Protein AF-A0A9E1QA38-F1 (afdb_monomer)

Sequence (160 aa):
FGVEAYYMMGSRSDKMEFWGPNDLDNVGQPDVYIVWDLTNQQSYSSMGLNLLFGADYYFSDAIYVGFEAGLGFGMSSFGNHEIGTSDLTAFNIQFNGAFDPTTAGADIADSFVGELPFNVVEGEIFYDYYDQLYVAPNHVSNTTIGNVFNGALRVGFLFD

Foldseek 3Di:
DDKDKDKDKDKDKFKAKDWFDLDLVCHPPSVPTDIKMKMKMKIKMKIKMKDKDKDWDDPDPWKIKMKIKIKMKMKMWIDFIAIDMPGQQRCQVVPVVDNDPPSSPDDDPRTDQDDDQADRVVSDGNPDPPDDDDDDDPPRGDIDIDIDMDIDMDIGTDDD

Radius of gyration: 25.0 Å; Cα contacts (8 Å, |Δi|>4): 324; chains: 1; bounding box: 56×34×68 Å

Structure (mmCIF, N/CA/C/O backbone):
data_AF-A0A9E1QA38-F1
#
_entry.id   AF-A0A9E1QA38-F1
#
loop_
_atom_site.group_PDB
_atom_site.id
_atom_site.type_symbol
_atom_site.label_atom_id
_atom_site.label_alt_id
_atom_site.label_comp_id
_atom_site.label_asym_id
_atom_site.label_entity_id
_atom_site.label_seq_id
_atom_site.pdbx_PDB_ins_code
_atom_site.Cartn_x
_atom_site.Cartn_y
_atom_site.Cartn_z
_atom_site.occupancy
_atom_site.B_iso_or_equiv
_atom_site.auth_seq_id
_atom_site.auth_comp_id
_atom_site.auth_asym_id
_atom_site.auth_atom_id
_atom_site.pdbx_PDB_model_num
ATOM 1 N N . PHE A 1 1 ? -23.347 1.122 31.001 1.00 67.25 1 PHE A N 1
ATOM 2 C CA . PHE A 1 1 ? -22.327 0.601 30.073 1.00 67.25 1 PHE A CA 1
ATOM 3 C C . PHE A 1 1 ? -22.978 0.443 28.709 1.00 67.25 1 PHE A C 1
ATOM 5 O O . PHE A 1 1 ? -24.171 0.162 28.661 1.00 67.25 1 PHE A O 1
ATOM 12 N N . GLY A 1 2 ? -22.237 0.700 27.639 1.00 79.38 2 GLY A N 1
ATOM 13 C CA . GLY A 1 2 ? -22.692 0.591 26.256 1.00 79.38 2 GLY A CA 1
ATOM 14 C C . GLY A 1 2 ? -21.884 -0.455 25.498 1.00 79.38 2 GLY A C 1
ATOM 15 O O . GLY A 1 2 ? -20.783 -0.814 25.914 1.00 79.38 2 GLY A O 1
ATOM 16 N N . VAL A 1 3 ? -22.441 -0.948 24.398 1.00 81.75 3 VAL A N 1
ATOM 17 C CA . VAL A 1 3 ? -21.711 -1.748 23.413 1.00 81.75 3 VAL A CA 1
ATOM 18 C C . VAL A 1 3 ? -21.834 -1.026 22.085 1.00 81.75 3 VAL A C 1
ATOM 20 O O . VAL A 1 3 ? -22.946 -0.718 21.663 1.00 81.75 3 VAL A O 1
ATOM 23 N N . GLU A 1 4 ? -20.708 -0.759 21.442 1.00 80.88 4 GLU A N 1
ATOM 24 C CA . GLU A 1 4 ? -20.656 -0.102 20.144 1.00 80.88 4 GLU A CA 1
ATOM 25 C C . GLU A 1 4 ? -19.984 -1.025 19.134 1.00 80.88 4 GLU A C 1
ATOM 27 O O . GLU A 1 4 ? -18.890 -1.526 19.376 1.00 80.88 4 GLU A O 1
ATOM 32 N N . ALA A 1 5 ? -20.647 -1.265 18.007 1.00 85.69 5 ALA A N 1
ATOM 33 C CA . ALA A 1 5 ? -20.039 -1.938 16.872 1.00 85.69 5 ALA A CA 1
ATOM 34 C C . ALA A 1 5 ? -19.566 -0.890 15.871 1.00 85.69 5 ALA A C 1
ATOM 36 O O . ALA A 1 5 ? -20.307 0.047 15.571 1.00 85.69 5 ALA A O 1
ATOM 37 N N . TYR A 1 6 ? -18.370 -1.077 15.323 1.00 81.12 6 TYR A N 1
ATOM 38 C CA . TYR A 1 6 ? -17.864 -0.238 14.247 1.00 81.12 6 TYR A CA 1
ATOM 39 C C . TYR A 1 6 ? -17.465 -1.079 13.041 1.00 81.12 6 TYR A C 1
ATOM 41 O O . TYR A 1 6 ? -17.030 -2.227 13.155 1.00 81.12 6 TYR A O 1
ATOM 49 N N . TYR A 1 7 ? -17.605 -0.459 11.878 1.00 85.50 7 TYR A N 1
ATOM 50 C CA . TYR A 1 7 ? -17.048 -0.924 10.623 1.00 85.50 7 TYR A CA 1
ATOM 51 C C . TYR A 1 7 ? -16.400 0.275 9.939 1.00 85.50 7 TYR A C 1
ATOM 53 O O . TYR A 1 7 ? -17.031 1.316 9.761 1.00 85.50 7 TYR A O 1
ATOM 61 N N . MET A 1 8 ? -15.133 0.133 9.584 1.00 78.50 8 MET A N 1
ATOM 62 C CA . MET A 1 8 ? -14.332 1.130 8.896 1.00 78.50 8 MET A CA 1
ATOM 63 C C . MET A 1 8 ? -13.774 0.505 7.629 1.00 78.50 8 MET A C 1
ATOM 65 O O . MET A 1 8 ? -13.330 -0.638 7.626 1.00 78.50 8 MET A O 1
ATOM 69 N N . MET A 1 9 ? -13.771 1.271 6.551 1.00 85.69 9 MET A N 1
ATOM 70 C CA . MET A 1 9 ? -13.112 0.901 5.310 1.00 85.69 9 MET A CA 1
ATOM 71 C C . MET A 1 9 ? -12.383 2.117 4.772 1.00 85.69 9 MET A C 1
ATOM 73 O O . MET A 1 9 ? -12.836 3.249 4.950 1.00 85.69 9 MET A O 1
ATOM 77 N N . GLY A 1 10 ? -11.261 1.875 4.122 1.00 79.50 10 GLY A N 1
ATOM 78 C CA . GLY A 1 10 ? -10.479 2.918 3.495 1.00 79.50 10 GLY A CA 1
ATOM 79 C C . GLY A 1 10 ? -9.533 2.329 2.471 1.00 79.50 10 GLY A C 1
ATOM 80 O O . GLY A 1 10 ? -9.355 1.115 2.377 1.00 79.50 10 GLY A O 1
ATOM 81 N N . SER A 1 11 ? -8.909 3.211 1.712 1.00 77.19 11 SER A N 1
ATOM 82 C CA . SER A 1 11 ? -7.774 2.868 0.875 1.00 77.19 11 SER A CA 1
ATOM 83 C C . SER A 1 11 ? -6.621 3.803 1.194 1.00 77.19 11 SER A C 1
ATOM 85 O O . SER A 1 11 ? -6.806 4.936 1.647 1.00 77.19 11 SER A O 1
ATOM 87 N N . ARG A 1 12 ? -5.414 3.294 0.992 1.00 73.88 12 ARG A N 1
ATOM 88 C CA . ARG A 1 12 ? -4.184 4.067 0.956 1.00 73.88 12 ARG A CA 1
ATOM 89 C C . ARG A 1 12 ? -3.703 4.058 -0.484 1.00 73.88 12 ARG A C 1
ATOM 91 O O . ARG A 1 12 ? -3.664 2.994 -1.093 1.00 73.88 12 ARG A O 1
ATOM 98 N N . SER A 1 13 ? -3.362 5.230 -1.006 1.00 77.44 13 SER A N 1
ATOM 99 C CA . SER A 1 13 ? -2.690 5.370 -2.292 1.00 77.44 13 SER A CA 1
ATOM 100 C C . SER A 1 13 ? -1.376 6.079 -2.062 1.00 77.44 13 SER A C 1
ATOM 102 O O . SER A 1 13 ? -1.314 7.129 -1.425 1.00 77.44 13 SER A O 1
ATOM 104 N N . ASP A 1 14 ? -0.350 5.492 -2.633 1.00 72.44 14 ASP A N 1
ATOM 105 C CA . ASP A 1 14 ? 1.032 5.841 -2.444 1.00 72.44 14 ASP A CA 1
ATOM 106 C C . ASP A 1 14 ? 1.667 6.035 -3.818 1.00 72.44 14 ASP A C 1
ATOM 108 O O . ASP A 1 14 ? 1.439 5.228 -4.719 1.00 72.44 14 ASP A O 1
ATOM 112 N N . LYS A 1 15 ? 2.447 7.101 -3.992 1.00 77.69 15 LYS A N 1
ATOM 113 C CA . LYS A 1 15 ? 3.032 7.464 -5.284 1.00 77.69 15 LYS A CA 1
ATOM 114 C C . LYS A 1 15 ? 4.520 7.749 -5.127 1.00 77.69 15 LYS A C 1
ATOM 116 O O . LYS A 1 15 ? 4.906 8.455 -4.199 1.00 77.69 15 LYS A O 1
ATOM 121 N N . MET A 1 16 ? 5.328 7.237 -6.047 1.00 75.62 16 MET A N 1
ATOM 122 C CA . MET A 1 16 ? 6.761 7.491 -6.103 1.00 75.62 16 MET A CA 1
ATOM 123 C C . MET A 1 16 ? 7.184 7.866 -7.515 1.00 75.62 16 MET A C 1
ATOM 125 O O . MET A 1 16 ? 6.758 7.240 -8.482 1.00 75.62 16 MET A O 1
ATOM 129 N N . GLU A 1 17 ? 8.016 8.893 -7.607 1.00 83.62 17 GLU A N 1
ATOM 130 C CA . GLU A 1 17 ? 8.532 9.414 -8.864 1.00 83.62 17 GLU A CA 1
ATOM 131 C C . GLU A 1 17 ? 9.895 8.784 -9.169 1.00 83.62 17 GLU A C 1
ATOM 133 O O . GLU A 1 17 ? 10.751 8.644 -8.293 1.00 83.62 17 GLU A O 1
ATOM 138 N N . PHE A 1 18 ? 10.089 8.413 -10.425 1.00 82.88 18 PHE A N 1
ATOM 139 C CA . PHE A 1 18 ? 11.300 7.824 -10.963 1.00 82.88 18 PHE A CA 1
ATOM 140 C C . PHE A 1 18 ? 11.770 8.610 -12.174 1.00 82.88 18 PHE A C 1
ATOM 142 O O . PHE A 1 18 ? 10.987 9.228 -12.890 1.00 82.88 18 PHE A O 1
ATOM 149 N N . TRP A 1 19 ? 13.067 8.520 -12.435 1.00 89.38 19 TRP A N 1
ATOM 150 C CA . TRP A 1 19 ? 13.672 9.045 -13.645 1.00 89.38 19 TRP A CA 1
ATOM 151 C C . TRP A 1 19 ? 14.367 7.910 -14.388 1.00 89.38 19 TRP A C 1
ATOM 153 O O . TRP A 1 19 ? 15.242 7.248 -13.829 1.00 89.38 19 TRP A O 1
ATOM 163 N N . GLY A 1 20 ? 13.955 7.653 -15.628 1.00 88.31 20 GLY A N 1
ATOM 164 C CA . GLY A 1 20 ? 14.440 6.502 -16.379 1.00 88.31 20 GLY A CA 1
ATOM 165 C C . GLY A 1 20 ? 14.053 6.503 -17.858 1.00 88.31 20 GLY A C 1
ATOM 166 O O . GLY A 1 20 ? 13.335 7.395 -18.322 1.00 88.31 20 GLY A O 1
ATOM 167 N N . PRO A 1 21 ? 14.547 5.510 -18.613 1.00 89.62 21 PRO A N 1
ATOM 168 C CA . PRO A 1 21 ? 14.221 5.350 -20.022 1.00 89.62 21 PRO A CA 1
ATOM 169 C C . PRO A 1 21 ? 12.768 4.890 -20.189 1.00 89.62 21 PRO A C 1
ATOM 171 O O . PRO A 1 21 ? 12.324 3.980 -19.499 1.00 89.62 21 PRO A O 1
ATOM 174 N N . ASN A 1 22 ? 12.047 5.483 -21.138 1.00 90.44 22 ASN A N 1
ATOM 175 C CA . ASN A 1 22 ? 10.700 5.069 -21.558 1.00 90.44 22 ASN A CA 1
ATOM 176 C C . ASN A 1 22 ? 10.663 4.367 -22.918 1.00 90.44 22 ASN A C 1
ATOM 178 O O . ASN A 1 22 ? 9.594 4.111 -23.463 1.00 90.44 22 ASN A O 1
ATOM 182 N N . ASP A 1 23 ? 11.834 4.089 -23.475 1.00 89.38 23 ASP A N 1
ATOM 183 C CA . ASP A 1 23 ? 12.011 3.323 -24.696 1.00 89.38 23 ASP A CA 1
ATOM 184 C C . ASP A 1 23 ? 13.265 2.460 -24.523 1.00 89.38 23 ASP A C 1
ATOM 186 O O . ASP A 1 23 ? 14.194 2.833 -23.799 1.00 89.38 23 ASP A O 1
ATOM 190 N N . LEU A 1 24 ? 13.296 1.308 -25.185 1.00 87.50 24 LEU A N 1
ATOM 191 C CA . LEU A 1 24 ? 14.455 0.421 -25.189 1.00 87.50 24 LEU A CA 1
ATOM 192 C C . LEU A 1 24 ? 15.677 1.101 -25.818 1.00 87.50 24 LEU A C 1
ATOM 194 O O . LEU A 1 24 ? 16.794 0.903 -25.343 1.00 87.50 24 LEU A O 1
ATOM 198 N N . ASP A 1 25 ? 15.466 1.953 -26.824 1.00 90.12 25 ASP A N 1
ATOM 199 C CA . ASP A 1 25 ? 16.536 2.716 -27.475 1.00 90.12 25 ASP A CA 1
ATOM 200 C C . ASP A 1 25 ? 17.097 3.824 -26.570 1.00 90.12 25 ASP A C 1
ATOM 202 O O . ASP A 1 25 ? 18.241 4.260 -26.739 1.00 90.12 25 ASP A O 1
ATOM 206 N N . ASN A 1 26 ? 16.316 4.248 -25.574 1.00 88.56 26 ASN A N 1
ATOM 207 C CA . ASN A 1 26 ? 16.714 5.273 -24.618 1.00 88.56 26 ASN A CA 1
ATOM 208 C C . ASN A 1 26 ? 17.585 4.694 -23.498 1.00 88.56 26 ASN A C 1
ATOM 210 O O . ASN A 1 26 ? 18.223 5.459 -22.784 1.00 88.56 26 ASN A O 1
ATOM 214 N N . VAL A 1 27 ? 17.655 3.371 -23.316 1.00 85.12 27 VAL A N 1
ATOM 215 C CA . VAL A 1 27 ? 18.415 2.745 -22.221 1.00 85.12 27 VAL A CA 1
ATOM 216 C C . VAL A 1 27 ? 19.895 3.139 -22.285 1.00 85.12 27 VAL A C 1
ATOM 218 O O . VAL A 1 27 ? 20.582 2.929 -23.282 1.00 85.12 27 VAL A O 1
ATOM 221 N N . GLY A 1 28 ? 20.409 3.712 -21.192 1.00 85.69 28 GLY A N 1
ATOM 222 C CA . GLY A 1 28 ? 21.791 4.196 -21.123 1.00 85.69 28 GLY A CA 1
ATOM 223 C C . GLY A 1 28 ? 22.016 5.559 -21.785 1.00 85.69 28 GLY A C 1
ATOM 224 O O . GLY A 1 28 ? 23.168 5.973 -21.915 1.00 85.69 28 GLY A O 1
ATOM 225 N N . GLN A 1 29 ? 20.946 6.266 -22.164 1.00 90.44 29 GLN A N 1
ATOM 226 C CA . GLN A 1 29 ? 20.967 7.632 -22.691 1.00 90.44 29 GLN A CA 1
ATOM 227 C C . GLN A 1 29 ? 20.259 8.593 -21.716 1.00 90.44 29 GLN A C 1
ATOM 229 O O . GLN A 1 29 ? 19.089 8.923 -21.906 1.00 90.44 29 GLN A O 1
ATOM 234 N N . PRO A 1 30 ? 20.948 9.079 -20.667 1.00 88.00 30 PRO A N 1
ATOM 235 C CA . PRO A 1 30 ? 20.315 9.887 -19.625 1.00 88.00 30 PRO A CA 1
ATOM 236 C C . PRO A 1 30 ? 19.689 11.190 -20.148 1.00 88.00 30 PRO A C 1
ATOM 238 O O . PRO A 1 30 ? 18.736 11.695 -19.566 1.00 88.00 30 PRO A O 1
ATOM 241 N N . ASP A 1 31 ? 20.182 11.719 -21.271 1.00 91.06 31 ASP A N 1
ATOM 242 C CA . ASP A 1 31 ? 19.698 12.968 -21.874 1.00 91.06 31 ASP A CA 1
ATOM 243 C C . ASP A 1 31 ? 18.239 12.898 -22.365 1.00 91.06 31 ASP A C 1
ATOM 245 O O . ASP A 1 31 ? 17.604 13.937 -22.545 1.00 91.06 31 ASP A O 1
ATOM 249 N N . VAL A 1 32 ? 17.705 11.691 -22.588 1.00 91.00 32 VAL A N 1
ATOM 250 C CA . VAL A 1 32 ? 16.334 11.455 -23.086 1.00 91.00 32 VAL A CA 1
ATOM 251 C C . VAL A 1 32 ? 15.438 10.756 -22.064 1.00 91.00 32 VAL A C 1
ATOM 253 O O . VAL A 1 32 ? 14.320 10.359 -22.385 1.00 91.00 32 VAL A O 1
ATOM 256 N N . TYR A 1 33 ? 15.908 10.598 -20.827 1.00 92.44 33 TYR A N 1
ATOM 257 C CA . TYR A 1 33 ? 15.110 9.994 -19.767 1.00 92.44 33 TYR A CA 1
ATOM 258 C C . TYR A 1 33 ? 13.936 10.887 -19.391 1.00 92.44 33 TYR A C 1
ATOM 260 O O . TYR A 1 33 ? 14.050 12.115 -19.315 1.00 92.44 33 TYR A O 1
ATOM 268 N N . ILE A 1 34 ? 12.816 10.243 -19.091 1.00 91.94 34 ILE A N 1
ATOM 269 C CA . ILE A 1 34 ? 11.619 10.917 -18.615 1.00 91.94 34 ILE A CA 1
ATOM 270 C C . ILE A 1 34 ? 11.453 10.700 -17.120 1.00 91.94 34 ILE A C 1
ATOM 272 O O . ILE A 1 34 ? 12.014 9.778 -16.522 1.00 91.94 34 ILE A O 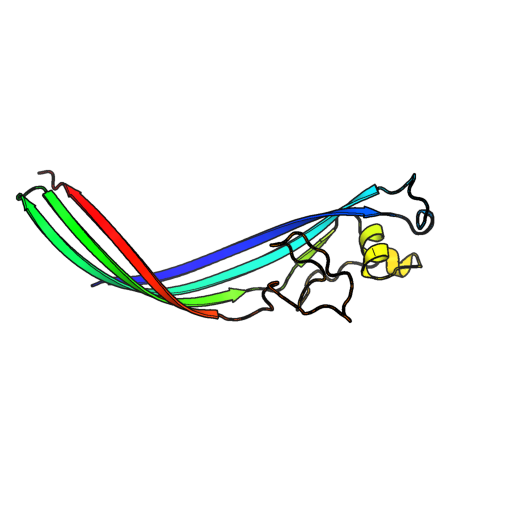1
ATOM 276 N N . VAL A 1 35 ? 10.628 11.555 -16.538 1.00 93.00 35 VAL A N 1
ATOM 277 C CA . VAL A 1 35 ? 10.073 11.341 -15.212 1.00 93.00 35 VAL A CA 1
ATOM 278 C C . VAL A 1 35 ? 8.797 10.514 -15.353 1.00 93.00 35 VAL A C 1
ATOM 280 O O . VAL A 1 35 ? 7.939 10.845 -16.174 1.00 93.00 35 VAL A O 1
ATOM 283 N N . TRP A 1 36 ? 8.679 9.446 -14.574 1.00 87.50 36 TRP A N 1
ATOM 284 C CA . TRP A 1 36 ? 7.517 8.564 -14.552 1.00 87.50 36 TRP A CA 1
ATOM 285 C C . TRP A 1 36 ? 7.179 8.152 -13.124 1.00 87.50 36 TRP A C 1
ATOM 287 O O . TRP A 1 36 ? 8.011 8.200 -12.225 1.00 87.50 36 TRP A O 1
ATOM 297 N N . ASP A 1 37 ? 5.936 7.746 -12.915 1.00 86.44 37 ASP A N 1
ATOM 298 C CA . ASP A 1 37 ? 5.391 7.494 -11.595 1.00 86.44 37 ASP A CA 1
ATOM 299 C C . ASP A 1 37 ? 5.058 6.021 -11.391 1.00 86.44 37 ASP A C 1
ATOM 301 O O . ASP A 1 37 ? 4.507 5.365 -12.276 1.00 86.44 37 ASP A O 1
ATOM 305 N N . LEU A 1 38 ? 5.315 5.531 -10.184 1.00 81.44 38 LEU A N 1
ATOM 306 C CA . LEU A 1 38 ? 4.844 4.260 -9.655 1.00 81.44 38 LEU A CA 1
ATOM 307 C C . LEU A 1 38 ? 3.782 4.537 -8.598 1.00 81.44 38 LEU A C 1
ATOM 309 O O . LEU A 1 38 ? 4.009 5.299 -7.660 1.00 81.44 38 LEU A O 1
ATOM 313 N N . THR A 1 39 ? 2.622 3.913 -8.743 1.00 81.56 39 THR A N 1
ATOM 314 C CA . THR A 1 39 ? 1.525 3.995 -7.781 1.00 81.56 39 THR A CA 1
ATOM 315 C C . THR A 1 39 ? 1.311 2.632 -7.144 1.00 81.56 39 THR A C 1
ATOM 317 O O . THR A 1 39 ? 1.273 1.622 -7.839 1.00 81.56 39 THR A O 1
ATOM 320 N N . ASN A 1 40 ? 1.152 2.610 -5.826 1.00 77.56 40 ASN A N 1
ATOM 321 C CA . ASN A 1 40 ? 0.697 1.452 -5.070 1.00 77.56 40 ASN A CA 1
ATOM 322 C C . ASN A 1 40 ? -0.558 1.841 -4.300 1.00 77.56 40 ASN A C 1
ATOM 324 O O . ASN A 1 40 ? -0.564 2.814 -3.546 1.00 77.56 40 ASN A O 1
ATOM 328 N N . GLN A 1 41 ? -1.620 1.080 -4.494 1.00 79.00 41 GLN A N 1
ATOM 329 C CA . GLN A 1 41 ? -2.863 1.257 -3.775 1.00 79.00 41 GLN A CA 1
ATOM 330 C C . GLN A 1 41 ? -3.177 0.003 -2.968 1.00 79.00 41 GLN A C 1
ATOM 332 O O . GLN A 1 41 ? -3.061 -1.116 -3.454 1.00 79.00 41 GLN A O 1
ATOM 337 N N . GLN A 1 42 ? -3.602 0.185 -1.720 1.00 76.69 42 GLN A N 1
ATOM 338 C CA . GLN A 1 42 ? -4.046 -0.915 -0.875 1.00 76.69 42 GLN A CA 1
ATOM 339 C C . GLN A 1 42 ? -5.315 -0.531 -0.127 1.00 76.69 42 GLN A C 1
ATOM 341 O O . GLN A 1 42 ? -5.383 0.491 0.560 1.00 76.69 42 GLN A O 1
ATOM 346 N N . SER A 1 43 ? -6.327 -1.382 -0.240 1.00 81.69 43 SER A N 1
ATOM 347 C CA . SER A 1 43 ? -7.561 -1.242 0.528 1.00 81.69 43 SER A CA 1
ATOM 348 C C . SER A 1 43 ? -7.429 -1.904 1.896 1.00 81.69 43 SER A C 1
ATOM 350 O O . SER A 1 43 ? -6.756 -2.922 2.043 1.00 81.69 43 SER A O 1
ATOM 352 N N . TYR A 1 44 ? -8.108 -1.367 2.903 1.00 78.56 44 TYR A N 1
ATOM 353 C CA . TYR A 1 44 ? -8.239 -2.000 4.208 1.00 78.56 44 TYR A CA 1
ATOM 354 C C . TYR A 1 44 ? -9.668 -1.888 4.726 1.00 78.56 44 TYR A C 1
ATOM 356 O O . TYR A 1 44 ? -10.416 -0.959 4.419 1.00 78.56 44 TYR A O 1
ATOM 364 N N . SER A 1 45 ? -10.041 -2.855 5.550 1.00 81.75 45 SER A N 1
ATOM 365 C CA . SER A 1 45 ? -11.280 -2.845 6.311 1.00 81.75 45 SER A CA 1
ATOM 366 C C . SER A 1 45 ? -10.981 -3.214 7.753 1.00 81.75 45 SER A C 1
ATOM 368 O O . SER A 1 45 ? -10.089 -4.008 8.036 1.00 81.75 45 SER A O 1
ATOM 370 N N . SER A 1 46 ? -11.705 -2.612 8.680 1.00 82.00 46 SER A N 1
ATOM 371 C CA . SER A 1 46 ? -11.615 -2.912 10.097 1.00 82.00 46 SER A CA 1
ATOM 372 C C . SER A 1 46 ? -13.012 -3.004 10.671 1.00 82.00 46 SER A C 1
ATOM 374 O O . SER A 1 46 ? -13.890 -2.214 10.333 1.00 82.00 46 SER A O 1
ATOM 376 N N . MET A 1 47 ? -13.236 -3.983 11.528 1.00 84.81 47 MET A N 1
ATOM 377 C CA . MET A 1 47 ? -14.489 -4.142 12.244 1.00 84.81 47 MET A CA 1
ATOM 378 C C . MET A 1 47 ? -14.203 -4.487 13.689 1.00 84.81 47 MET A C 1
ATOM 380 O O . MET A 1 47 ? -13.233 -5.179 13.985 1.00 84.81 47 MET A O 1
ATOM 384 N N . GLY A 1 48 ? -15.063 -4.054 14.595 1.00 85.81 48 GLY A N 1
ATOM 385 C CA . GLY A 1 48 ? -14.866 -4.370 15.995 1.00 85.81 48 GLY A CA 1
ATOM 386 C C . GLY A 1 48 ? -16.043 -4.023 16.874 1.00 85.81 48 GLY A C 1
ATOM 387 O O . GLY A 1 48 ? -17.046 -3.459 16.438 1.00 85.81 48 GLY A O 1
ATOM 388 N N . LEU A 1 49 ? -15.891 -4.405 18.134 1.00 84.12 49 LEU A N 1
ATOM 389 C CA . LEU A 1 49 ? -16.836 -4.169 19.207 1.00 84.12 49 LEU A CA 1
ATOM 390 C C . LEU A 1 49 ? -16.119 -3.460 20.347 1.00 84.12 49 LEU A C 1
ATOM 392 O O . LEU A 1 49 ? -15.102 -3.945 20.837 1.00 84.12 49 LEU A O 1
ATOM 396 N N . ASN A 1 50 ? -16.686 -2.350 20.798 1.00 82.62 50 ASN A N 1
ATOM 397 C CA . ASN A 1 50 ? -16.227 -1.572 21.933 1.00 82.62 50 ASN A CA 1
ATOM 398 C C . ASN A 1 50 ? -17.205 -1.737 23.096 1.00 82.62 50 ASN A C 1
ATOM 400 O O . ASN A 1 50 ? -18.405 -1.505 22.957 1.00 82.62 50 ASN A O 1
ATOM 404 N N . LEU A 1 51 ? -16.688 -2.128 24.256 1.00 81.25 51 LEU A N 1
ATOM 405 C CA . LEU A 1 51 ? -17.395 -2.069 25.529 1.00 81.25 51 LEU A CA 1
ATOM 406 C C . LEU A 1 51 ? -17.109 -0.718 26.177 1.00 81.25 51 LEU A C 1
ATOM 408 O O . LEU A 1 51 ? -15.961 -0.425 26.499 1.00 81.25 51 LEU A O 1
ATOM 412 N N . LEU A 1 52 ? -18.148 0.084 26.377 1.00 81.25 52 LEU A N 1
ATOM 413 C CA . LEU A 1 52 ? -18.068 1.441 26.908 1.00 81.25 52 LEU A CA 1
ATOM 414 C C . LEU A 1 52 ? -18.551 1.463 28.360 1.00 81.25 52 LEU A C 1
ATOM 416 O O . LEU A 1 52 ? -19.678 1.068 28.676 1.00 81.25 52 LEU A O 1
ATOM 420 N N . PHE A 1 53 ? -17.723 1.971 29.258 1.00 79.81 53 PHE A N 1
ATOM 421 C CA . PHE A 1 53 ? -18.033 2.170 30.666 1.00 79.81 53 PHE A CA 1
ATOM 422 C C . PHE A 1 53 ? -17.942 3.656 30.966 1.00 79.81 53 PHE A C 1
ATOM 424 O O . PHE A 1 53 ? -16.887 4.255 30.800 1.00 79.81 53 PHE A O 1
ATOM 431 N N . GLY A 1 54 ? -19.045 4.244 31.414 1.00 77.06 54 GLY A N 1
ATOM 432 C CA . GLY A 1 54 ? -19.096 5.654 31.765 1.00 77.06 54 GLY A CA 1
ATOM 433 C C . GLY A 1 54 ? -19.668 5.859 33.156 1.00 77.06 54 GLY A C 1
ATOM 434 O O . GLY A 1 54 ? -20.516 5.080 33.600 1.00 77.06 54 GLY A O 1
ATOM 435 N N . ALA A 1 55 ? -19.191 6.899 33.828 1.00 77.56 55 ALA A N 1
ATOM 436 C CA . ALA A 1 55 ? -19.745 7.392 35.077 1.00 77.56 55 ALA A CA 1
ATOM 437 C C . ALA A 1 55 ? -19.827 8.916 35.011 1.00 77.56 55 ALA A C 1
ATOM 439 O O . ALA A 1 55 ? -18.858 9.574 34.629 1.00 77.56 55 ALA A O 1
ATOM 440 N N . ASP A 1 56 ? -20.973 9.458 35.411 1.00 79.56 56 ASP A N 1
ATOM 441 C CA . ASP A 1 56 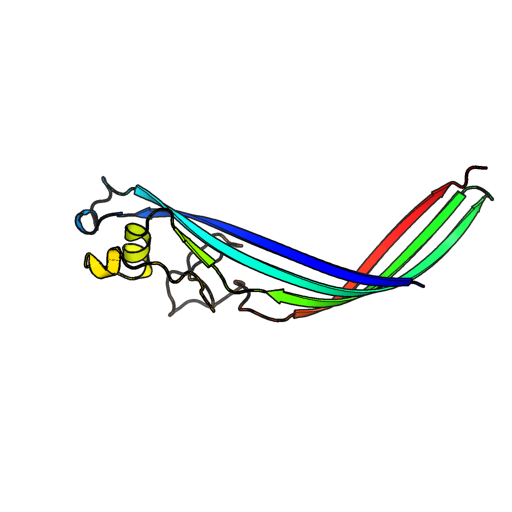? -21.228 10.893 35.412 1.00 79.56 56 ASP A CA 1
ATOM 442 C C . ASP A 1 56 ? -21.257 11.416 36.849 1.00 79.56 56 ASP A C 1
ATOM 444 O O . ASP A 1 56 ? -21.885 10.826 37.732 1.00 79.56 56 ASP A O 1
ATOM 448 N N . TYR A 1 57 ? -20.561 12.526 37.086 1.00 76.00 57 TYR A N 1
ATOM 449 C CA . TYR A 1 57 ? -20.569 13.249 38.350 1.00 76.00 57 TYR A CA 1
ATOM 450 C C . TYR A 1 57 ? -21.211 14.625 38.161 1.00 76.00 57 TYR A C 1
ATOM 452 O O . TYR A 1 57 ? -20.777 15.426 37.330 1.00 76.00 57 TYR A O 1
ATOM 460 N N . TYR A 1 58 ? -22.241 14.900 38.958 1.00 76.25 58 TYR A N 1
ATOM 461 C CA . TYR A 1 58 ? -23.012 16.139 38.914 1.00 76.25 58 TYR A CA 1
ATOM 462 C C . TYR A 1 58 ? -22.460 17.126 39.947 1.00 76.25 58 TYR A C 1
ATOM 464 O O . TYR A 1 58 ? -22.427 16.830 41.141 1.00 76.25 58 TYR A O 1
ATOM 472 N N . PHE A 1 59 ? -22.025 18.305 39.498 1.00 73.94 59 PHE A N 1
ATOM 473 C CA . PHE A 1 59 ? -21.573 19.386 40.389 1.00 73.94 59 PHE A CA 1
ATOM 474 C C . PHE A 1 59 ? -22.732 20.280 40.839 1.00 73.94 59 PHE A C 1
ATOM 476 O O . PHE A 1 59 ? -22.670 20.909 41.892 1.00 73.94 59 PHE A O 1
ATOM 483 N N . SER A 1 60 ? -23.762 20.364 40.004 1.00 71.25 60 SER A N 1
ATOM 484 C CA . SER A 1 60 ? -24.952 21.199 40.134 1.00 71.25 60 SER A CA 1
ATOM 485 C C . SER A 1 60 ? -26.075 20.521 39.350 1.00 71.25 60 SER A C 1
ATOM 487 O O . SER A 1 60 ? -25.786 19.773 38.415 1.00 71.25 60 SER A O 1
ATOM 489 N N . ASP A 1 61 ? -27.332 20.816 39.681 1.00 70.69 61 ASP A N 1
ATOM 490 C CA . ASP A 1 61 ? -28.522 20.280 38.995 1.00 70.69 61 ASP A CA 1
ATOM 491 C C . ASP A 1 61 ? -28.471 20.496 37.463 1.00 70.69 61 ASP A C 1
ATOM 493 O O . ASP A 1 61 ? -29.061 19.741 36.698 1.00 70.69 61 ASP A O 1
ATOM 497 N N . ALA A 1 62 ? -27.692 21.487 37.004 1.00 67.62 62 ALA A N 1
ATOM 498 C CA . ALA A 1 62 ? -27.534 21.840 35.593 1.00 67.62 62 ALA A CA 1
ATOM 499 C C . ALA A 1 62 ? -26.163 21.500 34.964 1.00 67.62 62 ALA A C 1
ATOM 501 O O . ALA A 1 62 ? -25.991 21.717 33.764 1.00 67.62 62 ALA A O 1
ATOM 502 N N . ILE A 1 63 ? -25.165 21.022 35.726 1.00 72.38 63 ILE A N 1
ATOM 503 C CA . ILE A 1 63 ? -23.785 20.826 35.227 1.00 72.38 63 ILE A CA 1
ATOM 504 C C . ILE A 1 63 ? -23.216 19.481 35.682 1.00 72.38 63 ILE A C 1
ATOM 506 O O . ILE A 1 63 ? -23.108 19.217 36.886 1.00 72.38 63 ILE A O 1
ATOM 510 N N . TYR A 1 64 ? -22.747 18.679 34.721 1.00 80.12 64 TYR A N 1
ATOM 511 C CA . TYR A 1 64 ? -22.087 17.399 34.981 1.00 80.12 64 TYR A CA 1
ATOM 512 C C . TYR A 1 64 ? -20.769 17.236 34.211 1.00 80.12 64 TYR A C 1
ATOM 514 O O . TYR A 1 64 ? -20.573 17.803 33.132 1.00 80.12 64 TYR A O 1
ATOM 522 N N . VAL A 1 65 ? -19.867 16.427 34.776 1.00 74.81 65 VAL A N 1
ATOM 523 C CA . VAL A 1 65 ? -18.693 15.884 34.081 1.00 74.81 65 VAL A CA 1
ATOM 524 C C . VAL A 1 65 ? -18.789 14.368 34.091 1.00 74.81 65 VAL A C 1
ATOM 526 O O . VAL A 1 65 ? -18.890 13.748 35.148 1.00 74.81 65 VAL A O 1
ATOM 529 N N . GLY A 1 66 ? -18.750 13.783 32.903 1.00 73.62 66 GLY A N 1
ATOM 530 C CA . GLY A 1 66 ? -18.690 12.349 32.687 1.00 73.62 66 GLY A CA 1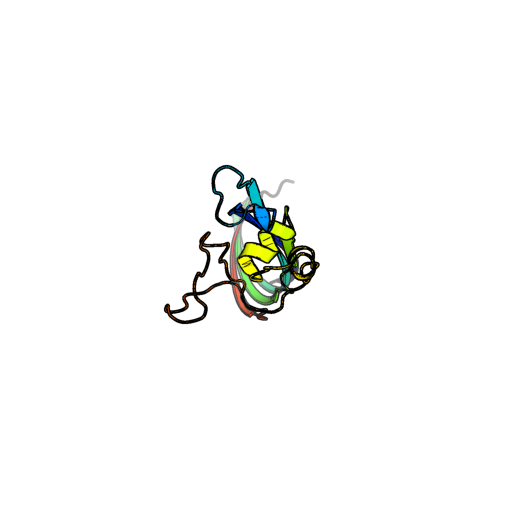
ATOM 531 C C . GLY A 1 66 ? -17.284 11.895 32.331 1.00 73.62 66 GLY A C 1
ATOM 532 O O . GLY A 1 66 ? -16.596 12.538 31.538 1.00 73.62 66 GLY A O 1
ATOM 533 N N . PHE A 1 67 ? -16.870 10.763 32.883 1.00 72.00 67 PHE A N 1
ATOM 534 C CA . PHE A 1 67 ? -15.734 9.996 32.384 1.00 72.00 67 PHE A CA 1
ATOM 535 C C . PHE A 1 67 ? -16.263 8.790 31.614 1.00 72.00 67 PHE A C 1
ATOM 537 O O . PHE A 1 67 ? -17.166 8.111 32.099 1.00 72.00 67 PHE A O 1
ATOM 544 N N . GLU A 1 68 ? -15.688 8.503 30.449 1.00 74.38 68 GLU A N 1
ATOM 545 C CA . GLU A 1 68 ? -15.952 7.284 29.689 1.00 74.38 68 GLU A CA 1
ATOM 546 C C . GLU A 1 68 ? -14.640 6.576 29.336 1.00 74.38 68 GLU A C 1
ATOM 548 O O . GLU A 1 68 ? -13.692 7.198 28.860 1.00 74.38 68 GLU A O 1
ATOM 553 N N . ALA A 1 69 ? -14.595 5.266 29.566 1.00 70.50 69 ALA A N 1
ATOM 554 C CA . ALA A 1 69 ? -13.533 4.369 29.140 1.00 70.50 69 ALA A CA 1
ATOM 555 C C . ALA A 1 69 ? -14.110 3.263 28.258 1.00 70.50 69 ALA A C 1
ATOM 557 O O . ALA A 1 69 ? -15.126 2.652 28.587 1.00 70.50 69 ALA A O 1
ATOM 558 N N . GLY A 1 70 ? -13.433 2.980 27.155 1.00 73.81 70 GLY A N 1
ATOM 559 C CA . GLY A 1 70 ? -13.767 1.944 26.197 1.00 73.81 70 GLY A CA 1
ATOM 560 C C . GLY A 1 70 ? -12.693 0.863 26.150 1.00 73.81 70 GLY A C 1
ATOM 561 O O . GLY A 1 70 ? -11.507 1.175 26.039 1.00 73.81 70 GLY A O 1
ATOM 562 N N . LEU A 1 71 ? -13.107 -0.404 26.192 1.00 78.38 71 LEU A N 1
ATOM 563 C CA . LEU A 1 71 ? -12.277 -1.545 25.807 1.00 78.38 71 LEU A CA 1
ATOM 564 C C . LEU A 1 71 ? -12.847 -2.153 24.524 1.00 78.38 71 LEU A C 1
ATOM 566 O O . LEU A 1 71 ? -13.955 -2.685 24.517 1.00 78.38 71 LEU A O 1
ATOM 570 N N . GLY A 1 72 ? -12.086 -2.062 23.447 1.00 75.00 72 GLY A N 1
ATOM 571 C CA . GLY A 1 72 ? -12.422 -2.556 22.125 1.00 75.00 72 GLY A CA 1
ATOM 572 C C . GLY A 1 72 ? -11.701 -3.840 21.772 1.00 75.00 72 GLY A C 1
ATOM 573 O O . GLY A 1 72 ? -10.543 -4.019 22.135 1.00 75.00 72 GLY A O 1
ATOM 574 N N . PHE A 1 73 ? -12.374 -4.698 21.017 1.00 80.12 73 PHE A N 1
ATOM 575 C CA . PHE A 1 73 ? -11.782 -5.805 20.277 1.00 80.12 73 PHE A CA 1
ATOM 576 C C . PHE A 1 73 ? -12.100 -5.603 18.803 1.00 80.12 73 PHE A C 1
ATOM 578 O O . PHE A 1 73 ? -13.263 -5.423 18.440 1.00 80.12 73 PHE A O 1
ATOM 585 N N . GLY A 1 74 ? -11.076 -5.620 17.959 1.00 80.69 74 GLY A N 1
ATOM 586 C CA . GLY A 1 74 ? -11.232 -5.406 16.526 1.00 80.69 74 GLY A CA 1
ATOM 587 C C . GLY A 1 74 ? -10.439 -6.400 15.699 1.00 80.69 74 GLY A C 1
ATOM 588 O O . GLY A 1 74 ? -9.452 -6.975 16.160 1.00 80.69 74 GLY A O 1
ATOM 589 N N . MET A 1 75 ? -10.891 -6.573 14.466 1.00 75.81 75 MET A N 1
ATOM 590 C CA . MET A 1 75 ? -10.205 -7.272 13.399 1.00 75.81 75 MET A CA 1
ATOM 591 C C . MET A 1 75 ? -10.002 -6.293 12.248 1.00 75.81 75 MET A C 1
ATOM 593 O O . MET A 1 75 ? -10.964 -5.702 11.762 1.00 75.81 75 MET A O 1
ATOM 597 N N . SER A 1 76 ? -8.764 -6.161 11.788 1.00 78.25 76 SER A N 1
ATOM 598 C CA . SER A 1 76 ? -8.426 -5.421 10.574 1.00 78.25 76 SER A CA 1
ATOM 599 C C . SER A 1 76 ? -7.942 -6.387 9.500 1.00 78.25 76 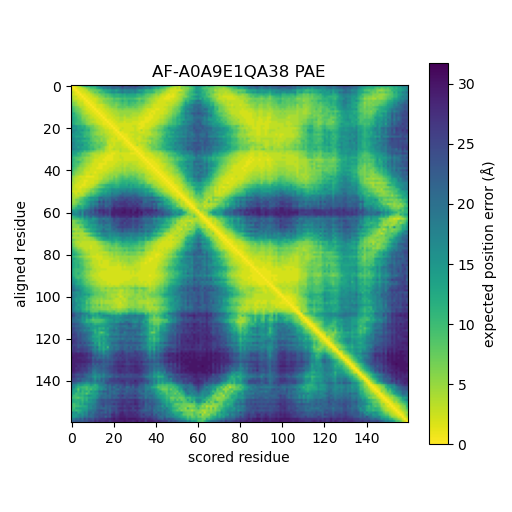SER A C 1
ATOM 601 O O . SER A 1 76 ? -7.111 -7.247 9.779 1.00 78.25 76 SER A O 1
ATOM 603 N N . SER A 1 77 ? -8.458 -6.234 8.284 1.00 73.00 77 SER A N 1
ATOM 604 C CA . SER A 1 77 ? -8.070 -6.976 7.087 1.00 73.00 77 SER A CA 1
ATOM 605 C C . SER A 1 77 ? -7.559 -6.005 6.031 1.00 73.00 77 SER A C 1
ATOM 607 O O . SER A 1 77 ? -8.190 -4.984 5.760 1.00 73.00 77 SER A O 1
ATOM 609 N N . PHE A 1 78 ? -6.451 -6.358 5.393 1.00 75.00 78 PHE A N 1
ATOM 610 C CA . PHE A 1 78 ? -5.872 -5.615 4.278 1.00 75.00 78 PHE A CA 1
ATOM 611 C C . PHE A 1 78 ? -6.112 -6.391 2.982 1.00 75.00 78 PHE A C 1
ATOM 613 O O . PHE A 1 78 ? -6.060 -7.619 2.980 1.00 75.00 78 PHE A O 1
ATOM 620 N N . GLY A 1 79 ? -6.447 -5.680 1.910 1.00 73.31 79 GLY A N 1
ATOM 621 C CA . GLY A 1 79 ? -6.574 -6.233 0.567 1.00 73.31 79 GLY A CA 1
ATOM 622 C C . GLY A 1 79 ? -5.218 -6.369 -0.127 1.00 73.31 79 GLY A C 1
ATOM 623 O O . GLY A 1 79 ? -4.176 -5.990 0.416 1.00 73.31 79 GLY A O 1
ATOM 624 N N . ASN A 1 80 ? -5.252 -6.896 -1.350 1.00 75.69 80 ASN A N 1
ATOM 625 C CA . ASN A 1 80 ? -4.075 -6.972 -2.213 1.00 75.69 80 ASN A CA 1
ATOM 626 C C . ASN A 1 80 ? -3.581 -5.570 -2.591 1.00 75.69 80 ASN A C 1
ATOM 628 O O . ASN A 1 80 ? -4.341 -4.599 -2.543 1.00 75.69 80 ASN A O 1
ATOM 632 N N . HIS A 1 81 ? -2.310 -5.492 -2.977 1.00 74.06 81 HIS A N 1
ATOM 633 C CA . HIS A 1 81 ? -1.744 -4.285 -3.561 1.00 74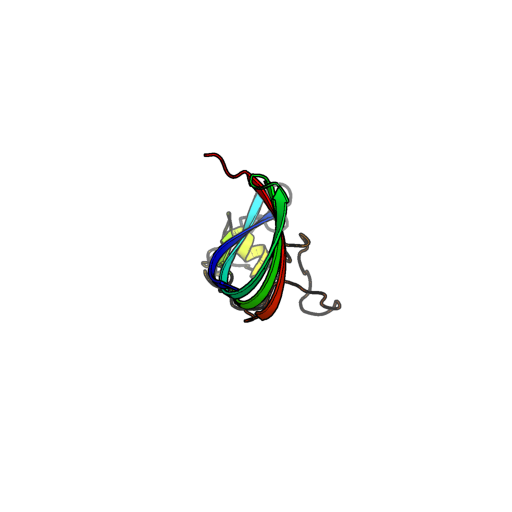.06 81 HIS A CA 1
ATOM 634 C C . HIS A 1 81 ? -2.149 -4.183 -5.033 1.00 74.06 81 HIS A C 1
ATOM 636 O O . HIS A 1 81 ? -2.060 -5.168 -5.764 1.00 74.06 81 HIS A O 1
ATOM 642 N N . GLU A 1 82 ? -2.556 -2.996 -5.463 1.00 77.44 82 GLU A N 1
ATOM 643 C CA . GLU A 1 82 ? -2.793 -2.631 -6.860 1.00 77.44 82 GLU A CA 1
ATOM 644 C C . GLU A 1 82 ? -1.631 -1.749 -7.321 1.00 77.44 82 GLU A C 1
ATOM 646 O O . GLU A 1 82 ? -1.345 -0.720 -6.699 1.00 77.44 82 GLU A O 1
ATOM 651 N N . ILE A 1 83 ? -0.934 -2.167 -8.380 1.00 77.81 83 ILE A N 1
ATOM 652 C CA . ILE A 1 83 ? 0.240 -1.460 -8.902 1.00 77.81 83 ILE A CA 1
ATOM 653 C C . ILE A 1 83 ? -0.114 -0.770 -10.204 1.00 77.81 83 ILE A C 1
ATOM 655 O O . ILE A 1 83 ? -0.561 -1.400 -11.156 1.00 77.81 83 ILE A O 1
ATOM 659 N N . GLY A 1 84 ? 0.134 0.533 -10.242 1.00 80.62 84 GLY A N 1
ATOM 660 C CA . GLY A 1 84 ? -0.044 1.361 -11.423 1.00 80.62 84 GLY A CA 1
ATOM 661 C C . GLY A 1 84 ? 1.239 2.083 -11.794 1.00 80.62 84 GLY A C 1
ATOM 662 O O . GLY A 1 84 ? 2.113 2.313 -10.960 1.00 80.62 84 GLY A O 1
ATOM 663 N N . THR A 1 85 ? 1.335 2.503 -13.049 1.00 85.12 85 THR A N 1
ATOM 664 C CA . THR A 1 85 ? 2.403 3.390 -13.504 1.00 85.12 85 THR A CA 1
ATOM 665 C C . THR A 1 85 ? 1.879 4.425 -14.489 1.00 85.12 85 THR A C 1
ATOM 667 O O . THR A 1 85 ? 0.869 4.191 -15.154 1.00 85.12 85 THR A O 1
ATOM 670 N N . SER A 1 86 ? 2.561 5.567 -14.598 1.00 88.44 86 SER A N 1
ATOM 671 C CA . SER A 1 86 ? 2.315 6.524 -15.681 1.00 88.44 86 SER A CA 1
ATOM 672 C C . SER A 1 86 ? 2.959 6.105 -17.007 1.00 88.44 86 SER A C 1
ATOM 674 O O . SER A 1 86 ? 2.523 6.588 -18.049 1.00 88.44 86 SER A O 1
ATOM 676 N N . ASP A 1 87 ? 3.987 5.246 -16.978 1.00 88.56 87 ASP A N 1
ATOM 677 C CA . ASP A 1 87 ? 4.687 4.760 -18.172 1.00 88.56 87 ASP A CA 1
ATOM 678 C C . ASP A 1 87 ? 5.014 3.262 -18.056 1.00 88.56 87 ASP A C 1
ATOM 680 O O . ASP A 1 87 ? 5.881 2.837 -17.291 1.00 88.56 87 ASP A O 1
ATOM 684 N N . LEU A 1 88 ? 4.281 2.457 -18.832 1.00 86.69 88 LEU A N 1
ATOM 685 C CA . LEU A 1 88 ? 4.369 0.996 -18.817 1.00 86.69 88 LEU A CA 1
ATOM 686 C C . LEU A 1 88 ? 5.747 0.493 -19.256 1.00 86.69 88 LEU A C 1
ATOM 688 O O . LEU A 1 88 ? 6.279 -0.462 -18.690 1.00 86.69 88 LEU A O 1
ATOM 692 N N . THR A 1 89 ? 6.335 1.166 -20.242 1.00 87.44 89 THR A N 1
ATOM 693 C CA . THR A 1 89 ? 7.625 0.780 -20.806 1.00 87.44 89 THR A CA 1
ATOM 694 C C . THR A 1 89 ? 8.732 1.067 -19.808 1.00 87.44 89 THR A C 1
ATOM 696 O O . THR A 1 89 ? 9.540 0.185 -19.525 1.00 87.44 89 THR A O 1
ATOM 699 N N . ALA A 1 90 ? 8.728 2.258 -19.206 1.00 85.31 90 ALA A N 1
ATOM 700 C CA . ALA A 1 90 ? 9.702 2.621 -18.183 1.00 85.31 90 ALA A CA 1
ATOM 701 C C . ALA A 1 90 ? 9.617 1.704 -16.953 1.00 85.31 90 ALA A C 1
ATOM 703 O O . ALA A 1 90 ? 10.645 1.236 -16.455 1.00 85.31 90 ALA A O 1
ATOM 704 N N . PHE A 1 91 ? 8.398 1.369 -16.517 1.00 83.81 91 PHE A N 1
ATOM 705 C CA . PHE A 1 91 ? 8.174 0.406 -15.441 1.00 83.81 91 PHE A CA 1
ATOM 706 C C . PHE A 1 91 ? 8.764 -0.971 -15.770 1.00 83.81 91 PHE A C 1
ATOM 708 O O . PHE A 1 91 ? 9.521 -1.529 -14.972 1.00 83.81 91 PHE A O 1
ATOM 715 N N . ASN A 1 92 ? 8.455 -1.519 -16.947 1.00 82.50 92 ASN A N 1
ATOM 716 C CA . ASN A 1 92 ? 8.923 -2.845 -17.347 1.00 82.50 92 ASN A CA 1
ATOM 717 C C . ASN A 1 92 ? 10.437 -2.892 -17.588 1.00 82.50 92 ASN A C 1
ATOM 719 O O . ASN A 1 92 ? 11.073 -3.895 -17.263 1.00 82.50 92 ASN A O 1
ATOM 723 N N . ILE A 1 93 ? 11.047 -1.819 -18.094 1.00 84.06 93 ILE A N 1
ATOM 724 C CA . ILE A 1 93 ? 12.507 -1.727 -18.214 1.00 84.06 93 ILE A CA 1
ATOM 725 C C . ILE A 1 93 ? 13.155 -1.752 -16.824 1.00 84.06 93 ILE A C 1
ATOM 727 O O . ILE A 1 93 ? 14.094 -2.515 -16.599 1.00 84.06 93 ILE A O 1
ATOM 731 N N . GLN A 1 94 ? 12.635 -0.963 -15.878 1.00 79.56 94 GLN A N 1
ATOM 732 C CA . GLN A 1 94 ? 13.223 -0.823 -14.545 1.00 79.56 94 GLN A CA 1
ATOM 733 C C . GLN A 1 94 ? 13.022 -2.063 -13.662 1.00 79.56 94 GLN A C 1
ATOM 735 O O . GLN A 1 94 ? 13.954 -2.485 -12.981 1.00 79.56 94 GLN A O 1
ATOM 740 N N . PHE A 1 95 ? 11.812 -2.627 -13.637 1.00 75.69 95 PHE A N 1
ATOM 741 C CA . PHE A 1 95 ? 11.429 -3.662 -12.670 1.00 75.69 95 PHE A CA 1
ATOM 742 C C . PHE A 1 95 ? 11.306 -5.065 -13.265 1.00 75.69 95 PHE A C 1
ATOM 744 O O . PHE A 1 95 ? 11.528 -6.041 -12.553 1.00 75.69 95 PHE A O 1
ATOM 751 N N . ASN A 1 96 ? 10.977 -5.186 -14.552 1.00 71.38 96 ASN A N 1
ATOM 752 C CA . ASN A 1 96 ? 10.852 -6.479 -15.236 1.00 71.38 96 ASN A CA 1
ATOM 753 C C . ASN A 1 96 ? 12.104 -6.825 -16.065 1.00 71.38 96 ASN A C 1
ATOM 755 O O . ASN A 1 96 ? 12.179 -7.894 -16.667 1.00 71.38 96 ASN A O 1
ATOM 759 N N . GLY A 1 97 ? 13.093 -5.921 -16.112 1.00 74.38 97 GLY A N 1
ATOM 760 C CA . GLY A 1 97 ? 14.296 -6.085 -16.926 1.00 74.38 97 GLY A CA 1
ATOM 761 C C . GLY A 1 97 ? 13.962 -6.287 -18.403 1.00 74.38 97 GLY A C 1
ATOM 762 O O . GLY A 1 97 ? 14.547 -7.153 -19.049 1.00 74.38 97 GLY A O 1
ATOM 763 N N . ALA A 1 98 ? 12.973 -5.558 -18.922 1.00 81.25 98 ALA A N 1
ATOM 764 C CA . ALA A 1 98 ? 12.554 -5.686 -20.309 1.00 81.25 98 ALA A CA 1
ATOM 765 C C . ALA A 1 98 ? 13.667 -5.239 -21.270 1.00 81.25 98 ALA A C 1
ATOM 767 O O . ALA A 1 98 ? 14.164 -4.117 -21.187 1.00 81.25 98 ALA A O 1
ATOM 768 N N . PHE A 1 99 ? 14.022 -6.117 -22.211 1.00 83.31 99 PHE A N 1
ATOM 769 C CA . PHE A 1 99 ? 15.002 -5.847 -23.274 1.00 83.31 99 PHE A CA 1
ATOM 770 C C . PHE A 1 99 ? 14.403 -5.989 -24.680 1.00 83.31 99 PHE A C 1
ATOM 772 O O . PHE A 1 99 ? 15.119 -5.869 -25.673 1.00 83.31 99 PHE A O 1
ATOM 779 N N . ASP A 1 100 ? 13.103 -6.269 -24.784 1.00 88.06 100 ASP A N 1
ATOM 780 C CA . ASP A 1 100 ? 12.404 -6.438 -26.052 1.00 88.06 100 ASP A CA 1
ATOM 781 C C . ASP A 1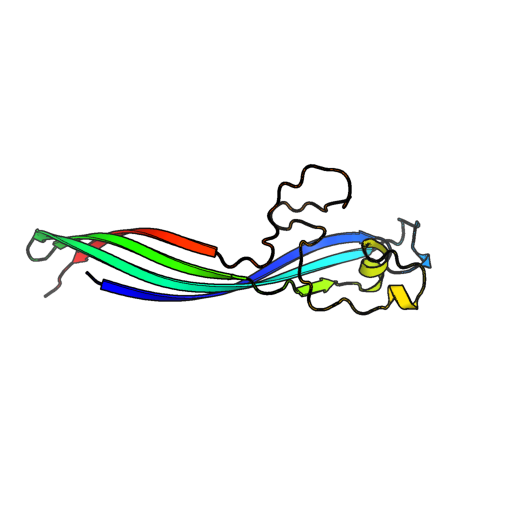 100 ? 11.012 -5.779 -26.018 1.00 88.06 100 ASP A C 1
ATOM 783 O O . ASP A 1 100 ? 10.434 -5.612 -24.941 1.00 88.06 100 ASP A O 1
ATOM 787 N N . PRO A 1 101 ? 10.441 -5.403 -27.179 1.00 86.06 101 PRO A N 1
ATOM 788 C CA . PRO A 1 101 ? 9.171 -4.675 -27.222 1.00 86.06 101 PRO A CA 1
ATOM 789 C C . PRO A 1 101 ? 7.986 -5.428 -26.603 1.00 86.06 101 PRO A C 1
ATOM 791 O O . PRO A 1 101 ? 7.026 -4.805 -26.154 1.00 86.06 101 PRO A O 1
ATOM 794 N N . THR A 1 102 ? 8.033 -6.762 -26.575 1.00 85.94 102 THR A N 1
ATOM 795 C CA . THR A 1 102 ? 6.952 -7.597 -26.035 1.00 85.94 102 THR A CA 1
ATOM 796 C C . THR A 1 102 ? 6.923 -7.520 -24.516 1.00 85.94 102 THR A C 1
ATOM 798 O O . THR A 1 102 ? 5.851 -7.406 -23.930 1.00 85.94 102 THR A O 1
ATOM 801 N N . THR A 1 103 ? 8.094 -7.579 -23.877 1.00 82.06 103 THR A N 1
ATOM 802 C CA . THR A 1 103 ? 8.218 -7.475 -22.417 1.00 82.06 103 THR A CA 1
ATOM 803 C C . THR A 1 103 ? 8.085 -6.036 -21.930 1.00 82.06 103 THR A C 1
ATOM 805 O O . THR A 1 103 ? 7.514 -5.806 -20.870 1.00 82.06 103 THR A O 1
ATOM 808 N N . ALA A 1 104 ? 8.535 -5.064 -22.726 1.00 83.12 104 ALA A N 1
ATOM 809 C CA . ALA A 1 104 ? 8.390 -3.639 -22.442 1.00 83.12 104 ALA A CA 1
ATOM 810 C C . ALA A 1 104 ? 6.922 -3.176 -22.456 1.00 83.12 104 ALA A C 1
ATOM 812 O O . ALA A 1 104 ? 6.509 -2.394 -21.604 1.00 83.12 104 ALA A O 1
ATOM 813 N N . GLY A 1 105 ? 6.120 -3.691 -23.392 1.00 82.81 105 GLY A N 1
ATOM 814 C CA . GLY A 1 105 ? 4.693 -3.380 -23.507 1.00 82.81 105 GLY A CA 1
ATOM 815 C C . GLY A 1 105 ? 3.767 -4.316 -22.730 1.00 82.81 105 GLY A C 1
ATOM 816 O O . GLY A 1 105 ? 2.558 -4.262 -22.943 1.00 82.81 105 GLY A O 1
ATOM 817 N N . ALA A 1 106 ? 4.301 -5.209 -21.893 1.00 82.31 106 ALA A N 1
ATOM 818 C CA . ALA A 1 106 ? 3.485 -6.144 -21.130 1.00 82.31 106 ALA A CA 1
ATOM 819 C C . ALA A 1 106 ? 2.668 -5.405 -20.061 1.00 82.31 106 ALA A C 1
ATOM 821 O O . ALA A 1 106 ? 3.217 -4.592 -19.317 1.00 82.31 106 ALA A O 1
ATOM 822 N N . ASP A 1 107 ? 1.371 -5.703 -19.967 1.00 79.25 107 ASP A N 1
ATOM 823 C CA . ASP A 1 107 ? 0.509 -5.131 -18.932 1.00 79.25 107 ASP A CA 1
ATOM 824 C C . ASP A 1 107 ? 1.044 -5.454 -17.528 1.00 79.25 107 ASP A C 1
ATOM 826 O O . ASP A 1 107 ? 1.501 -6.570 -17.253 1.00 79.25 107 ASP A O 1
ATOM 830 N N . ILE A 1 108 ? 0.949 -4.482 -16.619 1.00 71.25 108 ILE A N 1
ATOM 831 C CA . ILE A 1 108 ? 1.246 -4.709 -15.202 1.00 71.25 108 ILE A CA 1
ATOM 832 C C . ILE A 1 108 ? 0.192 -5.661 -14.649 1.00 71.25 108 ILE A C 1
ATOM 834 O O . ILE A 1 108 ? -1.003 -5.509 -14.906 1.00 71.25 108 ILE A O 1
ATOM 838 N N . ALA A 1 109 ? 0.629 -6.639 -13.857 1.00 65.50 109 ALA A N 1
ATOM 839 C CA . ALA A 1 109 ? -0.290 -7.439 -13.066 1.00 65.50 109 ALA A CA 1
ATOM 840 C C . ALA A 1 109 ? -1.030 -6.516 -12.079 1.00 65.50 109 ALA A C 1
ATOM 842 O O . ALA A 1 109 ? -0.462 -6.088 -11.078 1.00 65.50 109 ALA A O 1
ATOM 843 N N . ASP A 1 110 ? -2.298 -6.233 -12.380 1.00 56.53 110 ASP A N 1
ATOM 844 C CA . ASP A 1 110 ? -3.190 -5.291 -11.679 1.00 56.53 110 ASP A CA 1
ATOM 845 C C . ASP A 1 110 ? -3.362 -5.601 -10.178 1.00 56.53 110 ASP A C 1
ATOM 847 O O . ASP A 1 110 ? -3.765 -4.756 -9.386 1.00 56.53 110 ASP A O 1
ATOM 851 N N . SER A 1 111 ? -3.000 -6.815 -9.748 1.00 60.12 111 SER A N 1
ATOM 852 C CA . SER A 1 111 ? -2.982 -7.191 -8.337 1.00 60.12 111 SER A CA 1
ATOM 853 C C . SER A 1 111 ? -1.720 -7.964 -7.973 1.00 60.12 111 SER A C 1
ATOM 855 O O . SER A 1 111 ? -1.423 -9.000 -8.577 1.00 60.12 111 SER A O 1
ATOM 857 N N . PHE A 1 112 ? -1.036 -7.517 -6.926 1.00 61.53 112 PHE A N 1
ATOM 858 C CA . PHE A 1 112 ? 0.123 -8.179 -6.348 1.00 61.53 112 PHE A CA 1
ATOM 859 C C . PHE A 1 112 ? -0.169 -8.658 -4.920 1.00 61.53 112 PHE A C 1
ATOM 861 O O . PHE A 1 112 ? -0.687 -7.920 -4.076 1.00 61.53 112 PHE A O 1
ATOM 868 N N . VAL A 1 113 ? 0.178 -9.921 -4.652 1.00 54.28 113 VAL A N 1
ATOM 869 C CA . VAL A 1 113 ? 0.117 -10.544 -3.323 1.00 54.28 113 VAL A CA 1
ATOM 870 C C . VAL A 1 113 ? 1.550 -10.732 -2.834 1.00 54.28 113 VAL A C 1
ATOM 872 O O . VAL A 1 113 ? 2.223 -11.672 -3.250 1.00 54.28 113 VAL A O 1
ATOM 875 N N . GLY A 1 114 ? 2.028 -9.839 -1.969 1.00 50.81 114 GLY A N 1
ATOM 876 C CA . GLY A 1 114 ? 3.385 -9.905 -1.424 1.00 50.81 114 GLY A CA 1
ATOM 877 C C . GLY A 1 114 ? 3.944 -8.540 -1.032 1.00 50.81 114 GLY A C 1
ATOM 878 O O . GLY A 1 114 ? 3.242 -7.532 -1.077 1.00 50.81 114 GLY A O 1
ATOM 879 N N . GLU A 1 115 ? 5.223 -8.517 -0.662 1.00 50.41 115 GLU A N 1
ATOM 880 C CA . GLU A 1 115 ? 5.973 -7.297 -0.349 1.00 50.41 115 GLU A CA 1
ATOM 881 C C . GLU A 1 115 ? 6.444 -6.630 -1.643 1.00 50.41 115 GLU A C 1
ATOM 883 O O . GLU A 1 115 ? 7.100 -7.260 -2.475 1.00 50.41 115 GLU A O 1
ATOM 888 N N . LEU A 1 116 ? 6.080 -5.362 -1.837 1.00 56.41 116 LEU A N 1
ATOM 889 C CA . LEU A 1 116 ? 6.549 -4.595 -2.987 1.00 56.41 116 LEU A CA 1
ATOM 890 C C . LEU A 1 116 ? 8.015 -4.190 -2.816 1.00 56.41 116 LEU A C 1
ATOM 892 O O . LEU A 1 116 ? 8.439 -3.945 -1.684 1.00 56.41 116 LEU A O 1
ATOM 896 N N . PRO A 1 117 ? 8.761 -4.011 -3.923 1.00 53.53 117 PRO A N 1
ATOM 897 C CA . PRO A 1 117 ? 10.167 -3.602 -3.904 1.00 53.53 117 PRO A CA 1
ATOM 898 C C . PRO A 1 117 ? 10.385 -2.145 -3.451 1.00 53.53 117 PRO A C 1
ATOM 900 O O . PRO A 1 117 ? 11.463 -1.590 -3.637 1.00 53.53 117 PRO A O 1
ATOM 903 N N . PHE A 1 118 ? 9.380 -1.496 -2.863 1.00 54.16 118 PHE A N 1
ATOM 904 C CA . PHE A 1 118 ? 9.486 -0.156 -2.303 1.00 54.16 118 PHE A CA 1
ATOM 905 C C . PHE A 1 118 ? 8.595 -0.008 -1.069 1.00 54.16 118 PHE A C 1
ATOM 907 O O . PHE A 1 118 ? 7.441 -0.447 -1.056 1.00 54.16 118 PHE A O 1
ATOM 914 N N . ASN A 1 119 ? 9.138 0.604 -0.020 1.00 52.75 119 ASN A N 1
ATOM 915 C CA . ASN A 1 119 ? 8.399 0.978 1.175 1.00 52.75 119 ASN A CA 1
ATOM 916 C C . ASN A 1 119 ? 7.880 2.401 1.006 1.00 52.75 119 ASN A C 1
ATOM 918 O O . ASN A 1 119 ? 8.659 3.349 0.967 1.00 52.75 119 ASN A O 1
ATOM 922 N N . VAL A 1 120 ? 6.562 2.581 0.972 1.00 47.50 120 VAL A N 1
ATOM 923 C CA . VAL A 1 120 ? 5.999 3.927 0.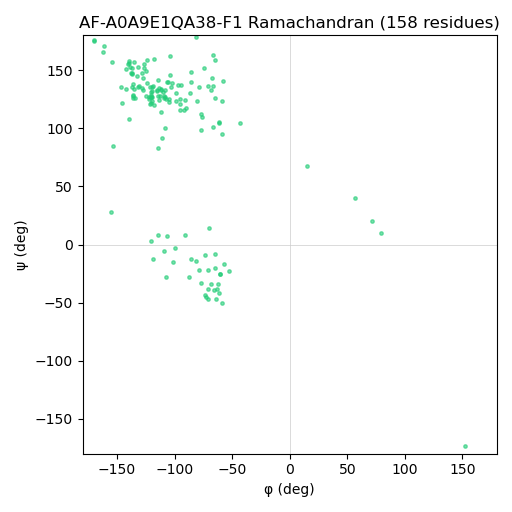809 1.00 47.50 120 VAL A CA 1
ATOM 924 C C . VAL A 1 120 ? 5.844 4.685 2.131 1.00 47.50 120 VAL A C 1
ATOM 926 O O . VAL A 1 120 ? 5.585 5.882 2.146 1.00 47.50 120 VAL A O 1
ATOM 929 N N . VAL A 1 121 ? 5.975 4.011 3.275 1.00 44.72 121 VAL A N 1
ATOM 930 C CA . VAL A 1 121 ? 6.054 4.705 4.573 1.00 44.72 121 VAL A CA 1
ATOM 931 C C . VAL A 1 121 ? 7.394 5.431 4.700 1.00 44.72 121 VAL A C 1
ATOM 933 O O . VAL A 1 121 ? 7.444 6.541 5.220 1.00 44.72 121 VAL A O 1
ATOM 936 N N . GLU A 1 122 ? 8.463 4.812 4.199 1.00 44.12 122 GLU A N 1
ATOM 937 C CA . GLU A 1 122 ? 9.837 5.317 4.318 1.00 44.12 122 GLU A CA 1
ATOM 938 C C . GLU A 1 122 ? 10.339 6.000 3.035 1.00 44.12 122 GLU A C 1
ATOM 940 O O . GLU A 1 122 ? 11.302 6.757 3.086 1.00 44.12 122 GLU A O 1
ATOM 945 N N . GLY A 1 123 ? 9.660 5.806 1.898 1.00 45.88 123 GLY A N 1
ATOM 946 C CA . GLY A 1 123 ? 10.059 6.370 0.604 1.00 45.88 123 GLY A CA 1
ATOM 947 C C . GLY A 1 123 ? 11.302 5.706 0.002 1.00 45.88 123 GLY A C 1
ATOM 948 O O . GLY A 1 123 ? 11.966 6.311 -0.836 1.00 45.88 123 GLY A O 1
ATOM 949 N N . GLU A 1 124 ? 11.635 4.486 0.433 1.00 52.69 124 GLU A N 1
ATOM 950 C CA . GLU A 1 124 ? 12.843 3.765 0.019 1.00 52.69 124 GLU A CA 1
ATOM 951 C C . GLU A 1 124 ? 12.521 2.630 -0.966 1.00 52.69 124 GLU A C 1
ATOM 953 O O . GLU A 1 124 ? 11.534 1.906 -0.813 1.00 52.69 124 GLU A O 1
ATOM 958 N N . ILE A 1 125 ? 13.375 2.463 -1.983 1.00 53.88 125 ILE A N 1
ATOM 959 C CA . ILE A 1 125 ? 13.363 1.320 -2.910 1.00 53.88 125 ILE A CA 1
ATOM 960 C C . ILE A 1 125 ? 14.293 0.251 -2.337 1.00 53.88 125 ILE A C 1
ATOM 962 O O . ILE A 1 125 ? 15.477 0.515 -2.116 1.00 53.88 125 ILE A O 1
ATOM 966 N N . PHE A 1 126 ? 13.790 -0.966 -2.140 1.00 53.19 126 PHE A N 1
ATOM 967 C CA . PHE A 1 126 ? 14.628 -2.104 -1.779 1.00 53.19 126 PHE A CA 1
ATOM 968 C C . PHE A 1 126 ? 15.351 -2.586 -3.038 1.00 53.19 126 PHE A C 1
ATOM 970 O O . PHE A 1 126 ? 14.785 -3.286 -3.875 1.00 53.19 126 PHE A O 1
ATOM 977 N N . TYR A 1 127 ? 16.606 -2.163 -3.190 1.00 41.38 127 TYR A N 1
ATOM 978 C CA . TYR A 1 127 ? 17.417 -2.445 -4.377 1.00 41.38 127 TYR A CA 1
ATOM 979 C C . TYR A 1 127 ? 17.918 -3.890 -4.482 1.00 41.38 127 TYR A C 1
ATOM 981 O O 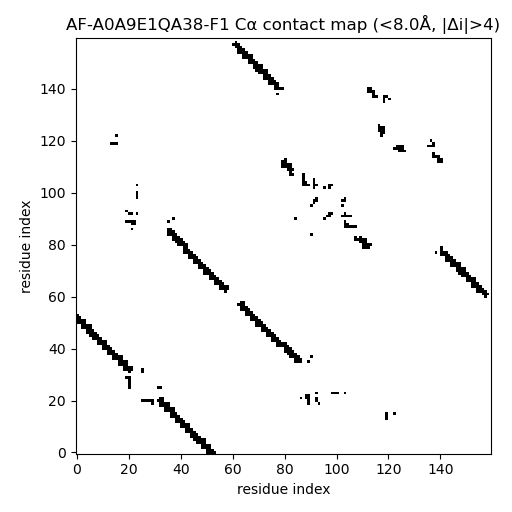. TYR A 1 127 ? 18.433 -4.261 -5.531 1.00 41.38 127 TYR A O 1
ATOM 989 N N . ASP A 1 128 ? 17.759 -4.719 -3.449 1.00 38.41 128 ASP A N 1
ATOM 990 C CA . ASP A 1 128 ? 18.245 -6.094 -3.487 1.00 38.41 128 ASP A CA 1
ATOM 991 C C . ASP A 1 128 ? 17.334 -7.043 -2.707 1.00 38.41 128 ASP A C 1
ATOM 993 O O . ASP A 1 128 ? 17.160 -6.917 -1.496 1.00 38.41 128 ASP A O 1
ATOM 997 N N . TYR A 1 129 ? 16.816 -8.062 -3.400 1.00 42.38 129 TYR A N 1
ATOM 998 C CA . TYR A 1 129 ? 16.157 -9.219 -2.782 1.00 42.38 129 TYR A CA 1
ATOM 999 C C . TYR A 1 129 ? 17.124 -10.064 -1.927 1.00 42.38 129 TYR A C 1
ATOM 1001 O O . TYR A 1 129 ? 16.675 -10.997 -1.261 1.00 42.38 129 TYR A O 1
ATOM 1009 N N . TYR A 1 130 ? 18.436 -9.784 -1.958 1.00 40.31 130 TYR A N 1
ATOM 1010 C CA . TYR A 1 130 ? 19.450 -10.744 -1.526 1.00 40.31 130 TYR A CA 1
ATOM 1011 C C . TYR A 1 130 ? 20.356 -10.356 -0.354 1.00 40.31 130 TYR A C 1
ATOM 1013 O O . TYR A 1 130 ? 20.997 -11.281 0.139 1.00 40.31 130 TYR A O 1
ATOM 1021 N N . ASP A 1 131 ? 20.441 -9.105 0.138 1.00 42.09 131 ASP A N 1
ATOM 1022 C CA . ASP A 1 131 ? 21.510 -8.850 1.133 1.00 42.09 131 ASP A CA 1
ATOM 1023 C C . ASP A 1 131 ? 21.393 -7.706 2.156 1.00 42.09 131 ASP A C 1
ATOM 1025 O O . ASP A 1 131 ? 22.419 -7.236 2.647 1.00 42.09 131 ASP A O 1
ATOM 1029 N N . GLN A 1 132 ? 20.205 -7.262 2.581 1.00 42.47 132 GLN A N 1
ATOM 1030 C CA . GLN A 1 132 ? 20.131 -6.387 3.766 1.00 42.47 132 GLN A CA 1
ATOM 1031 C C . GLN A 1 132 ? 18.989 -6.763 4.705 1.00 42.47 132 GLN A C 1
ATOM 1033 O O . GLN A 1 132 ? 17.880 -7.065 4.272 1.00 42.47 132 GLN A O 1
ATOM 1038 N N . LEU A 1 133 ? 19.311 -6.784 6.007 1.00 44.75 133 LEU A N 1
ATOM 1039 C CA . LEU A 1 133 ? 18.408 -7.063 7.123 1.00 44.75 133 LEU A CA 1
ATOM 1040 C C . LEU A 1 133 ? 17.074 -6.331 6.928 1.00 44.75 133 LEU A C 1
ATOM 1042 O O . LEU A 1 133 ? 16.972 -5.124 7.126 1.00 44.75 133 LEU A O 1
ATOM 1046 N N . TYR A 1 134 ? 16.072 -7.114 6.549 1.00 41.25 134 TYR A N 1
ATOM 1047 C CA . TYR A 1 134 ? 14.705 -6.710 6.268 1.00 41.25 134 TYR A CA 1
ATOM 1048 C C . TYR A 1 134 ? 14.065 -6.100 7.525 1.00 41.25 134 TYR A C 1
ATOM 1050 O O . TYR A 1 134 ? 13.723 -6.816 8.469 1.00 41.25 134 TYR A O 1
ATOM 1058 N N . VAL A 1 135 ? 13.911 -4.777 7.564 1.00 41.91 135 VAL A N 1
ATOM 1059 C CA . VAL A 1 135 ? 13.112 -4.083 8.584 1.00 41.91 135 VAL A CA 1
ATOM 1060 C C . VAL A 1 135 ? 11.886 -3.528 7.862 1.00 41.91 135 VAL A C 1
ATOM 1062 O O . VAL A 1 135 ? 11.936 -2.475 7.246 1.00 41.91 135 VAL A O 1
ATOM 1065 N N . ALA A 1 136 ? 10.812 -4.318 7.837 1.00 40.91 136 ALA A N 1
ATOM 1066 C CA . ALA A 1 136 ? 9.565 -4.016 7.124 1.00 40.91 136 ALA A CA 1
ATOM 1067 C C . ALA A 1 136 ? 8.823 -2.794 7.733 1.00 40.91 136 ALA A C 1
ATOM 1069 O O . ALA A 1 136 ? 9.050 -2.490 8.910 1.00 40.91 136 ALA A O 1
ATOM 1070 N N . PRO A 1 137 ? 7.862 -2.154 7.018 1.00 45.19 137 PRO A N 1
ATOM 1071 C CA . PRO A 1 137 ? 6.526 -2.755 6.962 1.00 45.19 137 PRO A CA 1
ATOM 1072 C C . PRO A 1 137 ? 5.707 -2.388 5.699 1.00 45.19 137 PRO A C 1
ATOM 1074 O O . PRO A 1 137 ? 4.814 -1.541 5.753 1.00 45.19 137 PRO A O 1
ATOM 1077 N N . ASN A 1 138 ? 5.894 -3.100 4.584 1.00 45.25 138 ASN A N 1
ATOM 1078 C CA . ASN A 1 138 ? 4.740 -3.353 3.713 1.00 45.25 138 ASN A CA 1
ATOM 1079 C C . ASN A 1 138 ? 3.944 -4.470 4.393 1.00 45.25 138 ASN A C 1
ATOM 1081 O O . ASN A 1 138 ? 4.447 -5.577 4.570 1.00 45.25 138 ASN A O 1
ATOM 1085 N N . HIS A 1 139 ? 2.743 -4.164 4.888 1.00 47.69 139 HIS A N 1
ATOM 1086 C CA . HIS A 1 139 ? 1.942 -5.146 5.612 1.00 47.69 139 HIS A CA 1
ATOM 1087 C C . HIS A 1 139 ? 1.513 -6.247 4.638 1.00 47.69 139 HIS A C 1
ATOM 1089 O O . HIS A 1 139 ? 0.561 -6.084 3.877 1.00 47.69 139 HIS A O 1
ATOM 1095 N N . VAL A 1 140 ? 2.217 -7.378 4.689 1.00 50.47 140 VAL A N 1
ATOM 1096 C CA . VAL A 1 140 ? 1.858 -8.622 4.008 1.00 50.47 140 VAL A CA 1
ATOM 1097 C C . VAL A 1 140 ? 0.487 -9.036 4.503 1.00 50.47 140 VAL A C 1
ATOM 1099 O O . VAL A 1 140 ? 0.421 -9.616 5.577 1.00 50.47 140 VAL A O 1
ATOM 1102 N N . SER A 1 141 ? -0.581 -8.682 3.776 1.00 50.47 141 SER A N 1
ATOM 1103 C CA . SER A 1 141 ? -1.958 -9.186 3.909 1.00 50.47 141 SER A CA 1
ATOM 1104 C C . SER A 1 141 ? -2.210 -9.931 5.230 1.00 50.47 141 SER A C 1
ATOM 1106 O O . SER A 1 141 ? -2.365 -11.154 5.241 1.00 50.47 141 SER A O 1
ATOM 1108 N N . ASN A 1 142 ? -2.176 -9.216 6.360 1.00 53.59 142 ASN A N 1
ATOM 1109 C CA . ASN A 1 142 ? -2.263 -9.854 7.668 1.00 53.59 142 ASN A CA 1
ATOM 1110 C C . ASN A 1 142 ? -3.551 -9.422 8.344 1.00 53.59 142 ASN A C 1
ATOM 1112 O O . ASN A 1 142 ? -3.851 -8.233 8.453 1.00 53.59 142 ASN A O 1
ATOM 1116 N N . THR A 1 143 ? -4.316 -10.408 8.793 1.00 53.28 143 THR A N 1
ATOM 1117 C CA . THR A 1 143 ? -5.465 -10.152 9.649 1.00 53.28 143 THR A CA 1
ATOM 1118 C C . THR A 1 143 ? -4.932 -9.844 11.041 1.00 53.28 143 THR A C 1
ATOM 1120 O O . THR A 1 143 ? -4.410 -10.730 11.715 1.00 53.28 143 THR A O 1
ATOM 1123 N N . THR A 1 144 ? -5.046 -8.593 11.481 1.00 57.91 144 THR A N 1
ATOM 1124 C CA . THR A 1 144 ? -4.632 -8.202 12.834 1.00 57.91 144 THR A CA 1
ATOM 1125 C C . THR A 1 144 ? -5.842 -8.226 13.751 1.00 57.91 144 THR A C 1
ATOM 1127 O O . THR A 1 144 ? -6.838 -7.554 13.486 1.00 57.91 144 THR A O 1
ATOM 1130 N N . ILE A 1 145 ? -5.738 -8.977 14.847 1.00 61.06 145 ILE A N 1
ATOM 1131 C CA . ILE A 1 145 ? -6.735 -9.024 15.919 1.00 61.06 145 ILE A CA 1
ATOM 1132 C C . ILE A 1 145 ? -6.102 -8.403 17.161 1.00 61.06 145 ILE A C 1
ATOM 1134 O O . ILE A 1 145 ? -5.003 -8.799 17.553 1.00 61.06 145 ILE A O 1
ATOM 1138 N N . GLY A 1 146 ? -6.769 -7.432 17.784 1.00 61.06 146 GLY A N 1
ATOM 1139 C CA . GLY A 1 146 ? -6.183 -6.726 18.921 1.00 61.06 146 GLY A CA 1
ATOM 1140 C C . GLY A 1 146 ? -7.171 -5.955 19.785 1.00 61.06 146 GLY A C 1
ATOM 1141 O O . GLY A 1 146 ? -8.319 -5.715 19.403 1.00 61.06 146 GLY A O 1
ATOM 1142 N N . ASN A 1 147 ? -6.680 -5.570 20.964 1.00 60.94 147 ASN A N 1
ATOM 1143 C CA . ASN A 1 147 ? -7.404 -4.736 21.915 1.00 60.94 147 ASN A CA 1
ATOM 1144 C C . ASN A 1 147 ? -7.189 -3.255 21.579 1.00 60.94 147 ASN A C 1
ATOM 1146 O O . ASN A 1 147 ? -6.063 -2.846 21.300 1.00 60.94 147 ASN A O 1
ATOM 1150 N N . VAL A 1 148 ? -8.236 -2.442 21.689 1.00 61.59 148 VAL A N 1
ATOM 1151 C CA . VAL A 1 148 ? -8.173 -0.980 21.552 1.00 61.59 148 VAL A CA 1
ATOM 1152 C C . VAL A 1 148 ? -8.665 -0.357 22.854 1.00 61.59 148 VAL A C 1
ATOM 1154 O O . VAL A 1 148 ? -9.782 -0.626 23.276 1.00 61.59 148 VAL A O 1
ATOM 1157 N N . PHE A 1 149 ? -7.854 0.465 23.516 1.00 65.00 149 PHE A N 1
ATOM 1158 C CA . PHE A 1 149 ? -8.303 1.235 24.680 1.00 65.00 149 PHE A CA 1
ATOM 1159 C C . PHE A 1 149 ? -8.652 2.658 24.242 1.00 65.00 149 PHE A C 1
ATOM 1161 O O . PHE A 1 149 ? -7.854 3.302 23.563 1.00 65.00 149 PHE A O 1
ATOM 1168 N N . ASN A 1 150 ? -9.826 3.153 24.627 1.00 60.69 150 ASN A N 1
ATOM 1169 C CA . ASN A 1 150 ? -10.260 4.523 24.352 1.00 60.69 150 ASN A CA 1
ATOM 1170 C C . ASN A 1 150 ? -10.703 5.192 25.663 1.00 60.69 150 ASN A C 1
ATOM 1172 O O . ASN A 1 150 ? -11.260 4.528 26.532 1.00 60.69 150 ASN A O 1
ATOM 1176 N N . GLY A 1 151 ? -10.437 6.484 25.840 1.00 53.94 151 GLY A N 1
ATOM 1177 C CA . GLY A 1 151 ? -10.858 7.241 27.015 1.00 53.94 151 GLY A CA 1
ATOM 1178 C C . GLY A 1 151 ? -11.283 8.650 26.625 1.00 53.94 151 GLY A C 1
ATOM 1179 O O . GLY A 1 151 ? -10.573 9.319 25.876 1.00 53.94 151 GLY A O 1
ATOM 1180 N N . ALA A 1 152 ? -12.421 9.107 27.144 1.00 65.25 152 ALA A N 1
ATOM 1181 C CA . ALA A 1 152 ? -12.986 10.418 26.846 1.00 65.25 152 ALA A CA 1
ATOM 1182 C C . ALA A 1 152 ? -13.535 11.106 28.107 1.00 65.25 152 ALA A C 1
ATOM 1184 O O . ALA A 1 152 ? -14.050 10.462 29.023 1.00 65.25 152 ALA A O 1
ATOM 1185 N N . LEU A 1 153 ? -13.445 12.440 28.137 1.00 63.91 153 LEU A N 1
ATOM 1186 C CA . LEU A 1 153 ? -14.063 13.288 29.159 1.00 63.91 153 LEU A CA 1
ATOM 1187 C C . LEU A 1 153 ? -15.229 14.050 28.523 1.00 63.91 153 LEU A C 1
ATOM 1189 O O . LEU A 1 153 ? -15.054 14.697 27.491 1.00 63.91 153 LEU A O 1
ATOM 1193 N N . ARG A 1 154 ? -16.416 13.979 29.126 1.00 65.25 154 ARG A N 1
ATOM 1194 C CA . ARG A 1 154 ? -17.625 14.666 28.654 1.00 65.25 154 ARG A CA 1
ATOM 1195 C C . ARG A 1 154 ? -18.014 15.765 29.629 1.00 65.25 154 ARG A C 1
ATOM 1197 O O . ARG A 1 154 ? -18.071 15.526 30.828 1.00 65.25 154 ARG A O 1
ATOM 1204 N N . VAL A 1 155 ? -18.322 16.950 29.114 1.00 68.50 155 VAL A N 1
ATOM 1205 C CA . VAL A 1 155 ? -18.893 18.060 29.889 1.00 68.50 155 VAL A CA 1
ATOM 1206 C C . VAL A 1 155 ? -20.236 18.401 29.264 1.00 68.50 155 VAL A C 1
ATOM 1208 O O . VAL A 1 155 ? -20.306 18.581 28.049 1.00 68.50 155 VAL A O 1
ATOM 1211 N N . GLY A 1 156 ? -21.292 18.467 30.071 1.00 61.75 156 GLY A N 1
ATOM 1212 C CA . GLY A 1 156 ? -22.632 18.766 29.578 1.00 61.75 156 GLY A CA 1
ATOM 1213 C C . GLY A 1 156 ? -23.399 19.721 30.484 1.00 61.75 156 GLY A C 1
ATOM 1214 O O . GLY A 1 156 ? -23.157 19.801 31.691 1.00 61.75 156 GLY A O 1
ATOM 1215 N N . PHE A 1 157 ? -24.324 20.447 29.858 1.00 70.50 157 PHE A N 1
ATOM 1216 C CA . PHE A 1 157 ? -25.229 21.399 30.493 1.00 70.50 157 PHE A CA 1
ATOM 1217 C C . PHE A 1 157 ? -26.667 20.942 30.241 1.00 70.50 157 PHE A C 1
ATOM 1219 O O . PHE A 1 157 ? -27.014 20.619 29.103 1.00 70.50 157 PHE A O 1
ATOM 1226 N N . LEU A 1 158 ? -27.489 20.907 31.286 1.00 59.06 158 LEU A N 1
ATOM 1227 C CA . LEU A 1 158 ? -28.927 20.666 31.172 1.00 59.06 158 LEU A CA 1
ATOM 1228 C C . LEU A 1 158 ? -29.619 22.032 31.138 1.00 59.06 158 LEU A C 1
ATOM 1230 O O . LEU A 1 158 ? -29.520 22.795 32.097 1.00 59.06 158 LEU A O 1
ATOM 1234 N N . PHE A 1 159 ? -30.264 22.354 30.017 1.00 58.28 159 PHE A N 1
ATOM 1235 C CA . PHE A 1 159 ? -31.135 23.523 29.910 1.00 58.28 159 PHE A CA 1
ATOM 1236 C C . PHE A 1 159 ? -32.581 23.054 30.081 1.00 58.28 159 PHE A C 1
ATOM 1238 O O . PHE A 1 159 ? -33.017 22.167 29.346 1.00 58.28 159 PHE A O 1
ATOM 1245 N N . ASP A 1 160 ? -33.268 23.635 31.062 1.00 54.50 160 ASP A N 1
ATOM 1246 C CA . ASP A 1 160 ? -34.734 23.682 31.134 1.00 54.50 160 ASP A CA 1
ATOM 1247 C C . ASP A 1 160 ? -35.237 24.862 30.286 1.00 54.50 160 ASP A C 1
ATOM 1249 O O . ASP A 1 160 ? -34.618 25.953 30.384 1.00 54.50 160 ASP A O 1
#

Mean predicted aligned error: 13.42 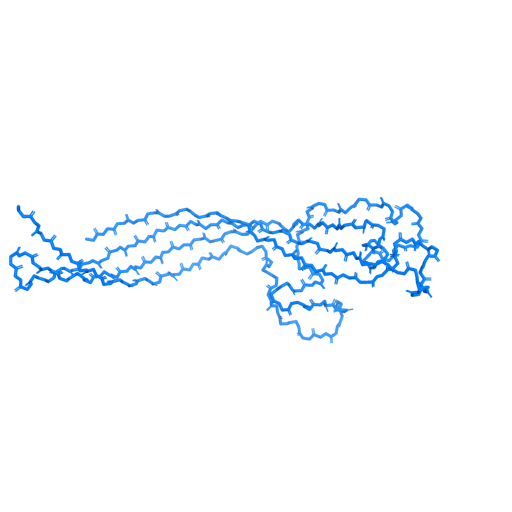Å

Secondary structure (DSSP, 8-state):
-EEEEEEEEEEEEEEEEEEE-SSGGGTT-GGG-EEEEEEEEEEEEEEEEEEEEEEEEEEETTEEEEEEEEEEEEEEEEEEEEEEES-HHHHHHHHS---SHHHHTPPP-S-B-S--SEETTTTEE---SSSS-----S--S--EEEEEEEEEEEEEE---

Solvent-accessible surface area (backbone atoms only — not comparable to full-atom values): 9307 Å² total; per-residue (Å²): 114,49,80,47,78,52,76,48,73,52,72,48,79,42,78,47,81,43,77,42,34,65,44,81,88,32,59,94,38,77,92,69,41,42,78,39,39,42,35,44,34,36,40,37,38,35,38,34,43,30,43,33,44,64,53,75,47,71,84,45,101,42,37,37,45,31,45,37,42,30,52,25,45,36,42,35,43,47,51,58,38,30,51,49,60,78,37,57,33,29,48,19,38,74,75,67,64,33,88,47,75,71,54,18,68,45,80,72,67,62,65,42,87,65,72,65,64,50,39,76,91,78,72,44,68,59,88,57,101,79,82,68,91,83,78,79,83,62,79,58,67,50,77,47,72,49,78,43,80,48,76,50,79,44,76,53,72,62,82,133

Nearest PDB structures (foldseek):
  8aa4-assembly1_B  TM=3.413E-01  e=2.695E+00  Bacteroides thetaiotaomicron VPI-5482
  3aeh-assembly2_B  TM=4.160E-01  e=7.696E+00  Escherichia coli

pLDDT: mean 71.91, std 14.65, range [38.41, 93.0]